Protein AF-A0A317DYP2-F1 (afdb_monomer)

pLDDT: mean 91.7, std 7.9, range [60.84, 98.19]

Nearest PDB structures (foldseek):
  2gcl-assembly2_B  TM=7.358E-01  e=1.798E-03  Saccharomyces cerevisiae
  4khb-assembly1_B  TM=7.094E-01  e=1.861E-02  Thermochaetoides thermophila DSM 1495
  4khb-assembly4_H  TM=6.671E-01  e=1.562E-02  Thermochaetoides thermophila DSM 1495
  4khb-assembly3_F  TM=6.231E-01  e=9.787E-03  Thermochaetoides thermophila DSM 1495
  4khb-assembly2_D  TM=7.092E-01  e=5.327E-02  Thermochaetoides thermophila DSM 1495

Radius of gyration: 12.31 Å; Cα contacts (8 Å, |Δi|>4): 243; chains: 1; bounding box: 27×31×27 Å

Solvent-accessible surface area (backbone atoms only — not comparable to full-atom values): 5869 Å² total; per-residue (Å²): 91,78,52,82,41,59,27,18,29,31,26,44,59,95,46,84,92,46,65,79,44,70,19,63,86,76,42,44,36,35,42,55,92,67,27,39,38,40,22,37,96,55,81,43,78,42,46,39,88,46,38,62,35,31,40,50,48,84,63,100,33,32,33,40,36,46,28,46,59,69,80,61,52,24,38,35,38,33,14,73,48,58,66,60,48,35,53,50,49,53,55,39,49,77,67,67,32,46,62,36,72,56,35,50,30,42,66,71,69,74,102

Organism: NCBI:txid1264899

Secondary structure (DSSP, 8-state):
-EE--SEEEEEETTSTT-EEEEE-SS-EEEEETTEEEEESSSEEEEEGGGEEEEEEEEESEEEEEEEESSSSEEEEEEES-HHHHHHHHHHHHHTT--B-HHHHHHHTT--

Foldseek 3Di:
DWFDFQKKFKAFPPDPPGTPFMDRPDWTWDDDDQWIWTDTPHIDIAGLVQFPEWAWDDDCAIKIKTHGPDDGMIMIGGHNDLVRLLVVLVVSVVSVHHYDPRSVCSVVVND

Mean predicted aligned error: 3.95 Å

Sequence (111 aa):
MSFHPLATFSGIKGVPLLALTRNSLNPLLSVEGDQVEIRVFRRLRLGIADLARVTTSRAIGQLVTLVPKAGFRSFSANFADRGEAVRLLCTLDGLGAPLDDKARRLIAGQA

Structure (mmCIF, N/CA/C/O backbone):
data_AF-A0A317DYP2-F1
#
_entry.id   AF-A0A317DYP2-F1
#
loop_
_atom_site.group_PDB
_atom_site.id
_atom_site.type_symbol
_atom_site.label_atom_id
_atom_site.label_alt_id
_atom_site.label_comp_id
_atom_site.label_asym_id
_atom_site.label_entity_id
_atom_site.label_seq_id
_atom_site.pdbx_PDB_ins_code
_atom_site.Cartn_x
_atom_site.Cartn_y
_atom_site.Cartn_z
_atom_site.occupancy
_atom_site.B_iso_or_equiv
_atom_site.auth_seq_id
_atom_site.auth_comp_id
_atom_site.auth_asym_id
_atom_site.auth_atom_id
_atom_site.pdbx_PDB_model_num
ATOM 1 N N . MET A 1 1 ? -12.250 4.998 -4.326 1.00 92.75 1 MET A N 1
ATOM 2 C CA . MET A 1 1 ? -12.298 5.289 -2.877 1.00 92.75 1 MET A CA 1
ATOM 3 C C . MET A 1 1 ? -11.012 5.984 -2.464 1.00 92.75 1 MET A C 1
ATOM 5 O O . MET A 1 1 ? -9.949 5.521 -2.854 1.00 92.75 1 MET A O 1
ATOM 9 N N . SER A 1 2 ? -11.094 7.079 -1.709 1.00 94.44 2 SER A N 1
ATOM 10 C CA . SER A 1 2 ? -9.924 7.857 -1.270 1.00 94.44 2 SER A CA 1
ATOM 11 C C . SER A 1 2 ? -9.628 7.638 0.213 1.00 94.44 2 SER A C 1
ATOM 13 O O . SER A 1 2 ? -10.543 7.379 0.994 1.00 94.44 2 SER A O 1
ATOM 15 N N . PHE A 1 3 ? -8.355 7.759 0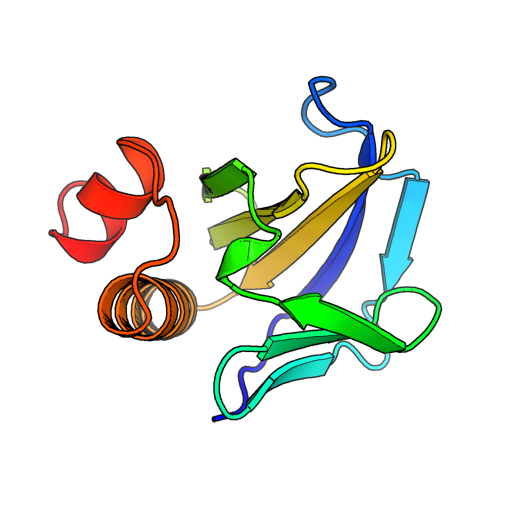.584 1.00 95.44 3 PHE A N 1
ATOM 16 C CA . PHE A 1 3 ? -7.834 7.557 1.934 1.00 95.44 3 PHE A CA 1
ATOM 17 C C . PHE A 1 3 ? -6.884 8.702 2.312 1.00 95.44 3 PHE A C 1
ATOM 19 O O . PHE A 1 3 ? -6.231 9.283 1.441 1.00 95.44 3 PHE A O 1
ATOM 26 N N . HIS A 1 4 ? -6.770 8.994 3.607 1.00 94.06 4 HIS A N 1
ATOM 27 C CA . HIS A 1 4 ? -6.064 10.164 4.136 1.00 94.06 4 HIS A CA 1
ATOM 28 C C . HIS A 1 4 ? -4.881 9.765 5.032 1.00 94.06 4 HIS A C 1
ATOM 30 O O . HIS A 1 4 ? -4.910 9.945 6.250 1.00 94.06 4 HIS A O 1
ATOM 36 N N . PRO A 1 5 ? -3.796 9.217 4.459 1.00 93.19 5 PRO A N 1
ATOM 37 C CA . PRO A 1 5 ? -2.592 8.977 5.238 1.00 93.19 5 PRO A CA 1
ATOM 38 C C . PRO A 1 5 ? -1.953 10.305 5.667 1.00 93.19 5 PRO A C 1
ATOM 40 O O . PRO A 1 5 ? -1.969 11.285 4.927 1.00 93.19 5 PRO A O 1
ATOM 43 N N . LEU A 1 6 ? -1.302 10.312 6.831 1.00 93.00 6 LEU A N 1
ATOM 44 C CA . LEU A 1 6 ? -0.475 11.429 7.302 1.00 93.00 6 LEU A CA 1
ATOM 45 C C . LEU A 1 6 ? 0.719 11.687 6.381 1.00 93.00 6 LEU A C 1
ATOM 47 O O . LEU A 1 6 ? 1.179 12.815 6.223 1.00 93.00 6 LEU A O 1
ATOM 51 N N . ALA A 1 7 ? 1.273 10.612 5.827 1.00 92.62 7 ALA A N 1
ATOM 52 C CA . ALA A 1 7 ? 2.418 10.679 4.944 1.00 92.62 7 ALA A CA 1
ATOM 53 C C . ALA A 1 7 ? 2.480 9.455 4.037 1.00 92.62 7 ALA A C 1
ATOM 55 O O . ALA A 1 7 ? 2.066 8.354 4.408 1.00 92.62 7 ALA A O 1
ATOM 56 N N . THR A 1 8 ? 3.068 9.644 2.867 1.00 93.69 8 THR A N 1
ATOM 57 C CA . THR A 1 8 ? 3.417 8.571 1.941 1.00 93.69 8 THR A CA 1
ATOM 58 C C . THR A 1 8 ? 4.926 8.514 1.748 1.00 93.69 8 THR A C 1
ATOM 60 O O . THR A 1 8 ? 5.635 9.513 1.885 1.00 93.69 8 THR A O 1
ATOM 63 N N . PHE A 1 9 ? 5.433 7.332 1.421 1.00 92.88 9 PHE A N 1
ATOM 64 C CA . PHE A 1 9 ? 6.858 7.051 1.325 1.00 92.88 9 PHE A CA 1
ATOM 65 C C . PHE A 1 9 ? 7.141 6.202 0.094 1.00 92.88 9 PHE A C 1
ATOM 67 O O . PHE A 1 9 ? 6.307 5.396 -0.317 1.00 92.88 9 PHE A O 1
ATOM 74 N N . SER A 1 10 ? 8.340 6.341 -0.461 1.00 92.81 10 SER A N 1
ATOM 75 C CA . SER A 1 10 ? 8.936 5.298 -1.291 1.00 92.81 10 SER A CA 1
ATOM 76 C C . SER A 1 10 ? 10.183 4.772 -0.601 1.00 92.81 10 SER A C 1
ATOM 78 O O . SER A 1 10 ? 10.921 5.549 0.001 1.00 92.81 10 SER A O 1
ATOM 80 N N . GLY A 1 11 ? 10.410 3.468 -0.668 1.00 89.81 11 GLY A N 1
ATOM 81 C CA . GLY A 1 11 ? 11.560 2.802 -0.066 1.00 89.81 11 GLY A CA 1
ATOM 82 C C . GLY A 1 11 ? 12.159 1.759 -0.996 1.00 89.81 11 GLY A C 1
ATOM 83 O O . GLY A 1 11 ? 11.773 1.658 -2.164 1.00 89.81 11 GLY A O 1
ATOM 84 N N . ILE A 1 12 ? 13.105 0.981 -0.478 1.00 88.50 12 ILE A N 1
ATOM 85 C CA . ILE A 1 12 ? 13.706 -0.151 -1.193 1.00 88.50 12 ILE A CA 1
ATOM 86 C C . ILE A 1 12 ? 13.007 -1.447 -0.763 1.00 88.50 12 ILE A C 1
ATOM 88 O O . ILE A 1 12 ? 12.807 -1.708 0.424 1.00 88.50 12 ILE A O 1
ATOM 92 N N . LYS A 1 13 ? 12.631 -2.287 -1.732 1.00 87.06 13 LYS A N 1
ATOM 93 C CA . LYS A 1 13 ? 12.069 -3.617 -1.470 1.00 87.06 13 LYS A CA 1
ATOM 94 C C . LYS A 1 13 ? 13.060 -4.456 -0.667 1.00 87.06 13 LYS A C 1
ATOM 96 O O . LYS A 1 13 ? 14.234 -4.526 -1.004 1.00 87.06 13 LYS A O 1
ATOM 101 N N . GLY A 1 14 ? 12.567 -5.122 0.373 1.00 79.44 14 GLY A N 1
ATOM 102 C CA . GLY A 1 14 ? 13.383 -6.009 1.207 1.00 79.44 14 GLY A CA 1
ATOM 103 C C . GLY A 1 14 ? 14.269 -5.297 2.232 1.00 79.44 14 GLY A C 1
ATOM 104 O O . GLY A 1 14 ? 14.815 -5.973 3.094 1.00 79.44 14 GLY A O 1
ATOM 105 N N . VAL A 1 15 ? 14.356 -3.961 2.206 1.00 80.00 15 VAL A N 1
ATOM 106 C CA . VAL A 1 15 ? 15.110 -3.181 3.196 1.00 80.00 15 VAL A CA 1
ATOM 107 C C . VAL A 1 15 ? 14.119 -2.435 4.097 1.00 80.00 15 VAL A C 1
ATOM 109 O O . VAL A 1 15 ? 13.564 -1.412 3.687 1.00 80.00 15 VAL A O 1
ATOM 112 N N . PRO A 1 16 ? 13.817 -2.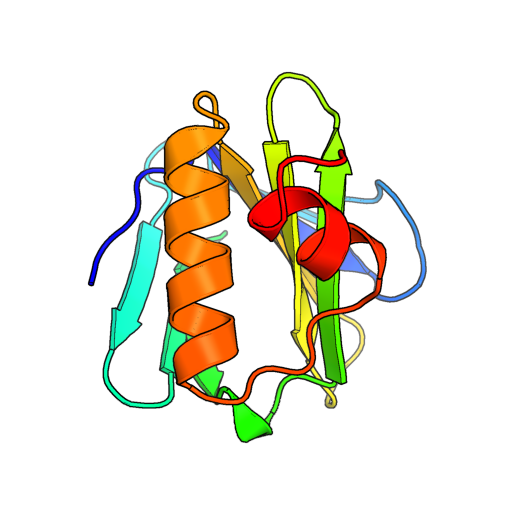953 5.301 1.00 67.31 16 PRO A N 1
ATOM 113 C CA . PRO A 1 16 ? 12.842 -2.328 6.185 1.00 67.31 16 PRO A CA 1
ATOM 114 C C . PRO A 1 16 ? 13.274 -0.914 6.596 1.00 67.31 16 PRO A C 1
ATOM 116 O O . PRO A 1 16 ? 14.451 -0.655 6.827 1.00 67.31 16 PRO A O 1
ATOM 119 N N . LEU A 1 17 ? 12.292 -0.011 6.708 1.00 66.88 17 LEU A N 1
ATOM 120 C CA . LEU A 1 17 ? 12.426 1.357 7.237 1.00 66.88 17 LEU A CA 1
ATOM 121 C C . LEU A 1 17 ? 13.361 2.307 6.467 1.00 66.88 17 LEU A C 1
ATOM 123 O O . LEU A 1 17 ? 13.559 3.441 6.900 1.00 66.88 17 LEU A O 1
ATOM 127 N N . LEU A 1 18 ? 13.878 1.909 5.302 1.00 67.62 18 LEU A N 1
ATOM 128 C CA . LEU A 1 18 ? 14.697 2.787 4.472 1.00 67.62 18 LEU A CA 1
ATOM 129 C C . LEU A 1 18 ? 13.819 3.527 3.456 1.00 67.62 18 LEU A C 1
ATOM 131 O O . LEU A 1 18 ? 13.507 3.018 2.377 1.00 67.62 18 LEU A O 1
ATOM 135 N N . ALA A 1 19 ? 13.383 4.730 3.833 1.00 69.06 19 ALA A N 1
ATOM 136 C CA . ALA A 1 19 ? 12.632 5.617 2.953 1.00 69.06 19 ALA A CA 1
ATOM 137 C C . ALA A 1 19 ? 13.595 6.409 2.055 1.00 69.06 19 ALA A C 1
ATOM 139 O O . ALA A 1 19 ? 14.425 7.173 2.539 1.00 69.06 19 ALA A O 1
ATOM 140 N N . LEU A 1 20 ? 13.454 6.254 0.740 1.00 73.38 20 LEU A N 1
ATOM 141 C CA . LEU A 1 20 ? 14.160 7.046 -0.268 1.00 73.38 20 LEU A CA 1
ATOM 142 C C . LEU A 1 20 ? 13.543 8.437 -0.418 1.00 73.38 20 LEU A C 1
ATOM 144 O O . LEU A 1 20 ? 14.249 9.418 -0.621 1.00 73.38 20 LEU A O 1
ATOM 148 N N . THR A 1 21 ? 12.214 8.524 -0.342 1.00 74.69 21 THR A N 1
ATOM 149 C CA . THR A 1 21 ? 11.476 9.791 -0.399 1.00 74.69 21 THR A CA 1
ATOM 150 C C . THR A 1 21 ? 10.228 9.723 0.473 1.00 74.69 21 THR A C 1
ATOM 152 O O . THR A 1 21 ? 9.682 8.641 0.700 1.00 74.69 21 THR A O 1
ATOM 155 N N . ARG A 1 22 ? 9.761 10.884 0.947 1.00 83.94 22 ARG A N 1
ATOM 156 C CA . ARG A 1 22 ? 8.514 11.034 1.709 1.00 83.94 22 ARG A CA 1
ATOM 157 C C . ARG A 1 22 ? 7.711 12.236 1.222 1.00 83.94 22 ARG A C 1
ATOM 159 O O . ARG A 1 22 ? 8.300 13.206 0.752 1.00 83.94 22 ARG A O 1
ATOM 166 N N . ASN A 1 23 ? 6.396 12.200 1.392 1.00 80.56 23 ASN A N 1
ATOM 167 C CA . ASN A 1 23 ? 5.513 13.349 1.221 1.00 80.56 23 ASN A CA 1
ATOM 168 C C . ASN A 1 23 ? 4.495 13.391 2.362 1.00 80.56 23 ASN A C 1
ATOM 170 O O . ASN A 1 23 ? 3.676 12.489 2.508 1.00 80.56 23 ASN A O 1
ATOM 174 N N . SER A 1 24 ? 4.575 14.453 3.156 1.00 80.12 24 SER A N 1
ATOM 175 C CA . SER A 1 24 ? 3.664 14.756 4.263 1.00 80.12 24 SER A CA 1
ATOM 176 C C . SER A 1 24 ? 2.935 16.091 4.076 1.00 80.12 24 SER A C 1
ATOM 178 O O . SER A 1 24 ? 2.213 16.515 4.967 1.00 80.12 24 SER A O 1
ATOM 180 N N . LEU A 1 25 ? 3.153 16.782 2.950 1.00 80.38 25 LEU A N 1
ATOM 181 C CA . LEU A 1 25 ? 2.535 18.081 2.657 1.00 80.38 25 LEU A CA 1
ATOM 182 C C . LEU A 1 25 ? 1.210 17.917 1.914 1.00 80.38 25 LEU A C 1
ATOM 184 O O . LEU A 1 25 ? 0.249 18.628 2.177 1.00 80.38 25 LEU A O 1
ATOM 188 N N . ASN A 1 26 ? 1.174 16.991 0.957 1.00 85.56 26 ASN A N 1
ATOM 189 C CA . ASN A 1 26 ? -0.026 16.672 0.194 1.00 85.56 26 ASN A CA 1
ATOM 190 C C . ASN A 1 26 ? 0.007 15.192 -0.217 1.00 85.56 26 ASN A C 1
ATOM 192 O O . ASN A 1 26 ? 0.209 14.888 -1.406 1.00 85.56 26 ASN A O 1
ATOM 196 N N . PRO A 1 27 ? -0.063 14.269 0.762 1.00 88.56 27 PRO A N 1
ATOM 197 C CA . PRO A 1 27 ? -0.154 12.850 0.478 1.00 88.56 27 PRO A CA 1
ATOM 198 C C . PRO A 1 27 ? -1.484 12.552 -0.221 1.00 88.56 27 PRO A C 1
ATOM 200 O O . PRO A 1 27 ? -2.518 13.133 0.090 1.00 88.56 27 PRO A O 1
ATOM 203 N N . LEU A 1 28 ? -1.452 11.633 -1.181 1.00 92.12 28 LEU A N 1
ATOM 204 C CA . LEU A 1 28 ? -2.655 11.122 -1.828 1.00 92.12 28 LEU A CA 1
ATOM 205 C C . LEU A 1 28 ? -2.571 9.610 -1.839 1.00 92.12 28 LEU A C 1
ATOM 207 O O . LEU A 1 28 ? -1.530 9.052 -2.204 1.00 92.12 28 LEU A O 1
ATOM 211 N N . LEU A 1 29 ? -3.677 8.982 -1.466 1.00 96.00 29 LEU A N 1
ATOM 212 C CA . LEU A 1 29 ? -3.898 7.567 -1.657 1.00 96.00 29 LEU A CA 1
ATOM 213 C C . LEU A 1 29 ? -5.353 7.341 -2.063 1.00 96.00 29 LEU A C 1
ATOM 215 O O . LEU A 1 29 ? -6.272 7.738 -1.348 1.00 96.00 29 LEU A O 1
ATOM 219 N N . SER A 1 30 ? -5.564 6.687 -3.192 1.00 96.81 30 SER A N 1
ATOM 220 C CA . SER A 1 30 ? -6.888 6.262 -3.630 1.00 96.81 30 SER A CA 1
ATOM 221 C C . SER A 1 30 ? -6.817 4.887 -4.276 1.00 96.81 30 SER A C 1
ATOM 223 O O . SER A 1 30 ? -5.765 4.423 -4.709 1.00 96.81 30 SER A O 1
ATOM 225 N N . VAL A 1 31 ? -7.956 4.212 -4.294 1.00 96.94 31 VAL A N 1
ATOM 226 C CA . VAL A 1 31 ? -8.178 2.963 -5.013 1.00 96.94 31 VAL A CA 1
ATOM 227 C C . VAL A 1 31 ? -9.278 3.225 -6.030 1.00 96.94 31 VAL A C 1
ATOM 229 O O . VAL A 1 31 ? -10.395 3.584 -5.650 1.00 96.94 31 VAL A O 1
ATOM 232 N N . GLU A 1 32 ? -8.965 3.098 -7.311 1.00 94.38 32 GLU A N 1
ATOM 233 C CA . GLU A 1 32 ? -9.876 3.349 -8.428 1.00 94.38 32 GLU A CA 1
ATOM 234 C C . GLU A 1 32 ? -9.849 2.143 -9.365 1.00 94.38 32 GLU A C 1
ATOM 236 O O . GLU A 1 32 ? -8.802 1.802 -9.912 1.00 94.38 32 GLU A O 1
ATOM 241 N N . GLY A 1 33 ? -10.996 1.476 -9.523 1.00 93.50 33 GLY A N 1
ATOM 242 C CA . GLY A 1 33 ? -11.072 0.222 -10.273 1.00 93.50 33 GLY A CA 1
ATOM 243 C C . GLY A 1 33 ? -10.140 -0.841 -9.688 1.00 93.50 33 GLY A C 1
ATOM 244 O O . GLY A 1 33 ? -10.211 -1.152 -8.500 1.00 93.50 33 GLY A O 1
ATOM 245 N N . ASP A 1 34 ? -9.252 -1.367 -10.526 1.00 95.25 34 ASP A N 1
ATOM 246 C CA . ASP A 1 34 ? -8.230 -2.358 -10.191 1.00 95.25 34 ASP A CA 1
ATOM 247 C C . ASP A 1 34 ? -6.854 -1.728 -9.907 1.00 95.25 34 ASP A C 1
ATOM 249 O O . ASP A 1 34 ? -5.825 -2.401 -10.009 1.00 95.25 34 ASP A O 1
ATOM 253 N N . GLN A 1 35 ? -6.810 -0.436 -9.560 1.00 96.31 35 GLN A N 1
ATOM 254 C CA . GLN A 1 35 ? -5.565 0.297 -9.341 1.00 96.31 35 GLN A CA 1
ATOM 255 C C . GLN A 1 35 ? -5.536 1.017 -7.997 1.00 96.31 35 GLN A C 1
ATOM 257 O O . GLN A 1 35 ? -6.526 1.576 -7.530 1.00 96.31 35 GLN A O 1
ATOM 262 N N . VAL A 1 36 ? -4.345 1.068 -7.406 1.00 96.88 36 VAL A N 1
ATOM 263 C CA . VAL A 1 36 ? -4.011 1.947 -6.287 1.00 96.88 36 VAL A CA 1
ATOM 264 C C . VAL A 1 36 ? -3.219 3.128 -6.824 1.00 96.88 36 VAL A C 1
ATOM 266 O O . VAL A 1 36 ? -2.137 2.952 -7.388 1.00 96.88 36 VAL A O 1
ATOM 269 N N . GLU A 1 37 ? -3.723 4.340 -6.625 1.00 97.00 37 GLU A N 1
ATOM 270 C CA . GLU A 1 37 ? -2.969 5.562 -6.866 1.00 97.00 37 GLU A CA 1
ATOM 271 C C . GLU A 1 37 ? -2.332 6.040 -5.561 1.00 97.00 37 GLU A C 1
ATOM 273 O O . GLU A 1 37 ? -3.009 6.237 -4.556 1.00 97.00 37 GLU A O 1
ATOM 278 N N . ILE A 1 38 ? -1.019 6.262 -5.578 1.00 95.50 38 ILE A N 1
ATOM 279 C CA . ILE A 1 38 ? -0.279 6.844 -4.461 1.00 95.50 38 ILE A CA 1
ATOM 280 C C . ILE A 1 38 ? 0.579 8.010 -4.942 1.00 95.50 38 ILE A C 1
ATOM 282 O O . ILE A 1 38 ? 1.306 7.913 -5.933 1.00 95.50 38 ILE A O 1
ATOM 286 N N . ARG A 1 39 ? 0.535 9.135 -4.225 1.00 93.44 39 ARG A N 1
ATOM 287 C CA . ARG A 1 39 ? 1.457 10.251 -4.451 1.00 93.44 39 ARG A CA 1
ATOM 288 C C . ARG A 1 39 ? 2.529 10.255 -3.386 1.00 93.44 39 ARG A C 1
ATOM 290 O O . ARG A 1 39 ? 2.229 10.557 -2.238 1.00 93.44 39 ARG A O 1
ATOM 297 N N . VAL A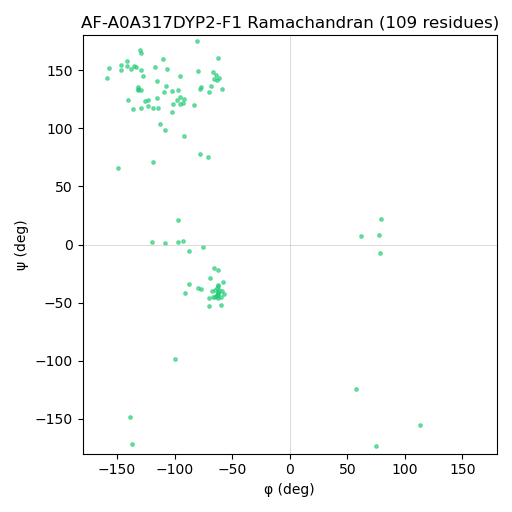 1 40 ? 3.772 10.007 -3.792 1.00 88.56 40 VAL A N 1
ATOM 298 C CA . VAL A 1 40 ? 4.962 10.283 -2.972 1.00 88.56 40 VAL A CA 1
ATOM 299 C C . VAL A 1 40 ? 5.566 11.602 -3.458 1.00 88.56 40 VAL A C 1
ATOM 301 O O . VAL A 1 40 ? 5.015 12.651 -3.152 1.00 88.56 40 VAL A O 1
ATOM 304 N N . PHE A 1 41 ? 6.599 11.582 -4.305 1.00 86.69 41 PHE A N 1
ATOM 305 C CA . PHE A 1 41 ? 7.070 12.778 -5.023 1.00 86.69 41 PHE A CA 1
ATOM 306 C C . PHE A 1 41 ? 6.204 13.105 -6.253 1.00 86.69 41 PHE A C 1
ATOM 308 O O . PHE A 1 41 ? 5.912 14.259 -6.543 1.00 86.69 41 PHE A O 1
ATOM 315 N N . ARG A 1 42 ? 5.750 12.065 -6.961 1.00 88.25 42 ARG A N 1
ATOM 316 C CA . ARG A 1 42 ? 4.800 12.140 -8.079 1.00 88.25 42 ARG A CA 1
ATOM 317 C C . ARG A 1 42 ? 3.664 11.151 -7.850 1.00 88.25 42 ARG A C 1
ATOM 319 O O . ARG A 1 42 ? 3.794 10.262 -7.005 1.00 88.25 42 ARG A O 1
ATOM 326 N N . ARG A 1 43 ? 2.571 11.302 -8.598 1.00 93.19 43 ARG A N 1
ATOM 327 C CA . ARG A 1 43 ? 1.497 10.302 -8.632 1.00 93.19 43 ARG A CA 1
ATOM 328 C C . ARG A 1 43 ? 2.002 9.037 -9.320 1.00 93.19 43 ARG A C 1
ATOM 330 O O . ARG A 1 43 ? 2.704 9.110 -10.329 1.00 93.19 43 ARG A O 1
ATOM 337 N N . LEU A 1 44 ? 1.674 7.895 -8.742 1.00 93.38 44 LEU A N 1
ATOM 338 C CA . LEU A 1 44 ? 1.993 6.570 -9.243 1.00 93.38 44 LEU A CA 1
ATOM 339 C C . LEU A 1 44 ? 0.719 5.748 -9.188 1.00 93.38 44 LEU A C 1
ATOM 341 O O . LEU A 1 44 ? 0.026 5.781 -8.176 1.00 93.38 44 LEU A O 1
ATOM 345 N N . ARG A 1 45 ? 0.443 5.006 -10.254 1.00 95.69 45 ARG A N 1
ATOM 346 C CA . ARG A 1 45 ? -0.651 4.039 -10.305 1.00 95.69 45 ARG A CA 1
ATOM 347 C C . ARG A 1 45 ? -0.052 2.643 -10.306 1.00 95.69 45 ARG A C 1
ATOM 349 O O . ARG A 1 45 ? 0.904 2.391 -11.036 1.00 95.69 45 ARG A O 1
ATOM 356 N N . LEU A 1 46 ? -0.573 1.783 -9.445 1.00 96.25 46 LEU A N 1
ATOM 357 C CA . LEU A 1 46 ? -0.157 0.396 -9.293 1.00 96.25 46 LEU A CA 1
ATOM 358 C C . LEU A 1 46 ? -1.384 -0.480 -9.512 1.00 96.25 46 LEU A C 1
ATOM 360 O O . LEU A 1 46 ? -2.344 -0.357 -8.754 1.00 96.25 46 LEU A O 1
ATOM 364 N N . GLY A 1 47 ? -1.356 -1.356 -10.515 1.00 97.44 47 GLY A N 1
ATOM 365 C CA . GLY A 1 47 ? -2.396 -2.366 -10.666 1.00 97.44 47 GLY A CA 1
ATOM 366 C C . GLY A 1 47 ? -2.381 -3.316 -9.471 1.00 97.44 47 GLY A C 1
ATOM 367 O O . GLY A 1 47 ? -1.313 -3.682 -8.973 1.00 97.44 47 GLY A O 1
ATOM 368 N N . ILE A 1 48 ? -3.553 -3.743 -9.008 1.00 97.62 48 ILE A N 1
ATOM 369 C CA . ILE A 1 48 ? -3.660 -4.729 -7.926 1.00 97.62 48 ILE A CA 1
ATOM 370 C C . ILE A 1 48 ? -2.942 -6.027 -8.323 1.00 97.62 48 ILE A C 1
ATOM 372 O O . ILE A 1 48 ? -2.184 -6.585 -7.528 1.00 97.62 48 ILE A O 1
ATOM 376 N N . ALA A 1 49 ? -3.076 -6.442 -9.587 1.00 97.06 49 ALA A N 1
ATOM 377 C CA . ALA A 1 49 ? -2.376 -7.595 -10.151 1.00 97.06 49 ALA A CA 1
ATOM 378 C C . ALA A 1 49 ? -0.846 -7.418 -10.228 1.00 97.06 49 ALA A C 1
ATOM 380 O O . ALA A 1 49 ? -0.117 -8.412 -10.284 1.00 97.06 49 ALA A O 1
ATOM 381 N N . ASP A 1 50 ? -0.340 -6.183 -10.191 1.00 97.12 50 ASP A N 1
ATOM 382 C CA . ASP A 1 50 ? 1.093 -5.878 -10.216 1.00 97.12 50 ASP A CA 1
ATOM 383 C C . ASP A 1 50 ? 1.720 -5.873 -8.823 1.00 97.12 50 ASP A C 1
ATOM 385 O O . ASP A 1 50 ? 2.940 -5.742 -8.693 1.00 97.12 50 ASP A O 1
ATOM 389 N N . LEU A 1 51 ? 0.924 -6.015 -7.764 1.00 97.50 51 LEU A N 1
ATOM 390 C CA . LEU A 1 51 ? 1.432 -6.146 -6.408 1.00 97.50 51 LEU A CA 1
ATOM 391 C C . LEU A 1 51 ? 1.937 -7.574 -6.186 1.00 97.50 51 LEU A C 1
ATOM 393 O O . LEU A 1 51 ? 1.296 -8.555 -6.545 1.00 97.50 51 LEU A O 1
ATOM 397 N N . ALA A 1 52 ? 3.124 -7.693 -5.601 1.00 97.06 52 ALA A N 1
ATOM 398 C CA . ALA A 1 52 ? 3.673 -8.952 -5.109 1.00 97.06 52 ALA A CA 1
ATOM 399 C C . ALA A 1 52 ? 3.233 -9.217 -3.667 1.00 97.06 52 ALA A C 1
ATOM 401 O O . ALA A 1 52 ? 3.055 -10.365 -3.274 1.00 97.06 52 ALA A O 1
ATOM 402 N N . ARG A 1 53 ? 3.095 -8.151 -2.868 1.00 96.69 53 ARG A N 1
ATOM 403 C CA . ARG A 1 53 ? 2.689 -8.228 -1.464 1.00 96.69 53 ARG A CA 1
ATOM 404 C C . ARG A 1 53 ? 2.123 -6.895 -0.982 1.00 96.69 53 ARG A C 1
ATOM 406 O O . ARG A 1 53 ? 2.664 -5.838 -1.308 1.00 96.69 53 ARG A O 1
ATOM 413 N N . VAL A 1 54 ? 1.113 -6.956 -0.126 1.00 97.69 54 VAL A N 1
ATOM 414 C CA . VAL A 1 54 ? 0.673 -5.852 0.731 1.00 97.69 54 VAL A CA 1
ATOM 415 C C . VAL A 1 54 ? 0.915 -6.263 2.177 1.00 97.69 54 VAL A C 1
ATOM 417 O O . VAL A 1 54 ? 0.491 -7.334 2.599 1.00 97.69 54 VAL A O 1
ATOM 420 N N . THR A 1 55 ? 1.638 -5.436 2.926 1.00 96.31 55 THR A N 1
ATOM 421 C CA . THR A 1 55 ? 1.987 -5.707 4.328 1.00 96.31 55 THR A CA 1
ATOM 422 C C . THR A 1 55 ? 1.667 -4.511 5.205 1.00 96.31 55 THR A C 1
ATOM 424 O O . THR A 1 55 ? 1.426 -3.404 4.715 1.00 96.31 55 THR A O 1
ATOM 427 N N . THR A 1 56 ? 1.691 -4.716 6.516 1.00 95.69 56 THR A N 1
ATOM 428 C CA . THR A 1 56 ? 1.509 -3.641 7.481 1.00 95.69 56 THR A CA 1
ATOM 429 C C . THR A 1 56 ? 2.421 -3.785 8.694 1.00 95.69 56 THR A C 1
ATOM 431 O O . THR A 1 56 ? 2.850 -4.883 9.057 1.00 95.69 56 THR A O 1
ATOM 434 N N . SER A 1 57 ? 2.735 -2.654 9.320 1.00 93.25 57 SER A N 1
ATOM 435 C CA . SER A 1 57 ? 3.519 -2.576 10.549 1.00 93.25 57 SER A CA 1
ATOM 436 C C . SER A 1 57 ? 3.051 -1.415 11.417 1.00 93.25 57 SER A C 1
ATOM 438 O O . SER A 1 57 ? 2.625 -0.379 10.903 1.00 93.25 57 SER A O 1
ATOM 440 N N . ARG A 1 58 ? 3.200 -1.561 12.733 1.00 89.62 58 ARG A N 1
ATOM 441 C CA . ARG A 1 58 ? 2.956 -0.478 13.686 1.00 89.62 58 ARG A CA 1
ATOM 442 C C . ARG A 1 58 ? 4.131 0.506 13.682 1.00 89.62 58 ARG A C 1
ATOM 444 O O . ARG A 1 58 ? 5.285 0.083 13.685 1.00 89.62 58 ARG A O 1
ATOM 451 N N . ALA A 1 59 ? 3.830 1.798 13.670 1.00 78.25 59 ALA A N 1
ATOM 452 C CA . ALA A 1 59 ? 4.785 2.901 13.780 1.00 78.25 59 ALA A CA 1
ATOM 453 C C . ALA A 1 59 ? 4.180 3.985 14.697 1.00 78.25 59 ALA A C 1
ATOM 455 O O . ALA A 1 59 ? 3.394 3.666 15.592 1.00 78.25 59 ALA A O 1
ATOM 456 N N . ILE A 1 60 ? 4.489 5.268 14.468 1.00 78.62 60 ILE A N 1
ATOM 457 C CA . ILE A 1 60 ? 3.656 6.381 14.958 1.00 78.62 60 ILE A CA 1
ATOM 458 C C . ILE A 1 60 ? 2.364 6.370 14.114 1.00 78.62 60 ILE A C 1
ATOM 460 O O . ILE A 1 60 ? 2.237 7.114 13.141 1.00 78.62 60 ILE A O 1
ATOM 464 N N . GLY A 1 61 ? 1.480 5.412 14.414 1.00 89.12 61 GLY A N 1
ATOM 465 C CA . GLY A 1 61 ? 0.307 5.056 13.613 1.00 89.12 61 GLY A CA 1
ATOM 466 C C . GLY A 1 61 ? 0.394 3.658 12.985 1.00 89.12 61 GLY A C 1
ATOM 467 O O . GLY A 1 61 ? 1.105 2.775 13.478 1.00 89.12 61 GLY A O 1
ATOM 468 N N . GLN A 1 62 ? -0.336 3.461 11.888 1.00 94.19 62 GLN A N 1
ATOM 469 C CA . GLN A 1 62 ? -0.344 2.221 11.118 1.00 94.19 62 GLN A CA 1
ATOM 470 C C . GLN A 1 62 ? 0.247 2.449 9.726 1.00 94.19 62 GLN A C 1
ATOM 472 O O . GLN A 1 62 ? -0.304 3.192 8.916 1.00 94.19 62 GLN A O 1
ATOM 477 N N . LEU A 1 63 ? 1.351 1.771 9.423 1.00 94.88 63 LEU A N 1
ATOM 478 C CA . LEU A 1 63 ? 2.004 1.849 8.123 1.00 94.88 63 LEU A CA 1
ATOM 479 C C . LEU A 1 63 ? 1.521 0.698 7.240 1.00 94.88 63 LEU A C 1
ATOM 481 O O . LEU A 1 63 ? 1.718 -0.470 7.575 1.00 94.88 63 LEU A O 1
ATOM 485 N N . VAL A 1 64 ? 0.923 1.008 6.094 1.00 96.38 64 VAL A N 1
ATOM 486 C CA . VAL A 1 64 ? 0.600 0.030 5.045 1.00 96.38 64 VAL A CA 1
ATOM 487 C C . VAL A 1 64 ? 1.636 0.159 3.939 1.00 96.38 64 VAL A C 1
ATOM 489 O O . VAL A 1 64 ? 1.944 1.267 3.512 1.00 96.38 64 VAL A O 1
ATOM 492 N N . THR A 1 65 ? 2.198 -0.959 3.484 1.00 96.31 65 THR A N 1
ATOM 493 C CA . THR A 1 65 ? 3.237 -0.983 2.448 1.00 96.31 65 THR A CA 1
ATOM 494 C C . THR A 1 65 ? 2.814 -1.852 1.272 1.00 96.31 65 THR A C 1
ATOM 496 O O . THR A 1 65 ? 2.530 -3.039 1.424 1.00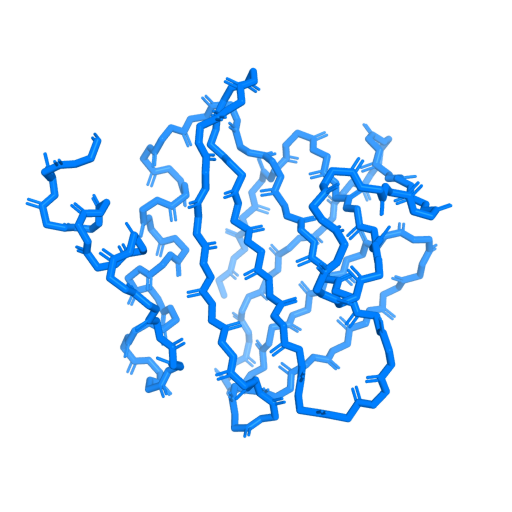 96.31 65 THR A O 1
ATOM 499 N N . LEU A 1 66 ? 2.834 -1.243 0.092 1.00 96.88 66 LEU A N 1
ATOM 500 C CA . LEU A 1 66 ? 2.605 -1.826 -1.218 1.00 96.88 66 LEU A CA 1
ATOM 501 C C . LEU A 1 66 ? 3.956 -2.234 -1.813 1.00 96.88 66 LEU A C 1
ATOM 503 O O . LEU A 1 66 ? 4.861 -1.407 -1.980 1.00 96.88 66 LEU A O 1
ATOM 507 N N . VAL A 1 67 ? 4.101 -3.515 -2.137 1.00 96.50 67 VAL A N 1
ATOM 508 C CA . VAL A 1 67 ? 5.301 -4.070 -2.765 1.00 96.50 67 VAL A CA 1
ATOM 509 C C . VAL A 1 67 ? 4.936 -4.510 -4.180 1.00 96.50 67 VAL A C 1
ATOM 511 O O . VAL A 1 67 ? 4.316 -5.560 -4.334 1.00 96.50 67 VAL A O 1
ATOM 514 N N . PRO A 1 68 ? 5.307 -3.746 -5.221 1.00 96.44 68 PRO A N 1
ATOM 515 C CA . PRO A 1 68 ? 5.124 -4.165 -6.609 1.00 96.44 68 PRO A CA 1
ATOM 516 C C . PRO A 1 68 ? 5.914 -5.441 -6.940 1.00 96.44 68 PRO A C 1
ATOM 518 O O . PRO A 1 68 ? 6.911 -5.745 -6.285 1.00 96.44 68 PRO A O 1
ATOM 521 N N . LYS A 1 69 ? 5.547 -6.142 -8.011 1.00 96.19 69 LYS A N 1
ATOM 522 C CA . LYS A 1 69 ? 6.334 -7.223 -8.623 1.00 96.19 69 LYS A CA 1
ATOM 523 C C . LYS A 1 69 ? 7.577 -6.653 -9.306 1.0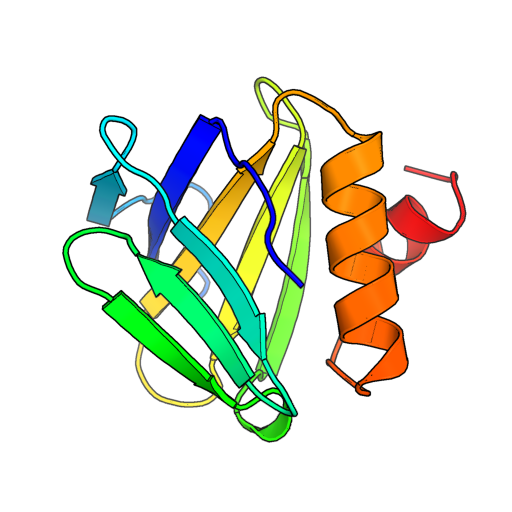0 96.19 69 LYS A C 1
ATOM 525 O O . LYS A 1 69 ? 8.696 -7.013 -8.955 1.00 96.19 69 LYS A O 1
ATOM 530 N N . ALA A 1 70 ? 7.398 -5.663 -10.178 1.00 93.88 70 ALA A N 1
ATOM 531 C CA . ALA A 1 70 ? 8.482 -5.053 -10.950 1.00 93.88 70 ALA A CA 1
ATOM 532 C C . ALA A 1 70 ? 9.304 -4.013 -10.162 1.00 93.88 70 ALA A C 1
ATOM 534 O O . ALA A 1 70 ? 8.790 -3.321 -9.278 1.00 93.88 70 ALA A O 1
ATOM 535 N N . GLY A 1 71 ? 10.591 -3.880 -10.496 1.00 90.75 71 GLY A N 1
ATOM 536 C CA . GLY A 1 71 ? 11.503 -2.871 -9.940 1.00 90.75 71 GLY A CA 1
ATOM 537 C C . GLY A 1 71 ? 11.984 -3.150 -8.511 1.00 90.75 71 GLY A C 1
ATOM 538 O O . GLY A 1 71 ? 11.700 -4.193 -7.930 1.00 90.75 71 GLY A O 1
ATOM 539 N N . PHE A 1 72 ? 12.703 -2.193 -7.921 1.00 90.69 72 PHE A N 1
ATOM 540 C CA . PHE A 1 72 ? 13.309 -2.321 -6.585 1.00 90.69 72 PHE A CA 1
ATOM 541 C C . PHE A 1 72 ? 12.623 -1.470 -5.507 1.00 90.69 72 PHE A C 1
ATOM 543 O O . PHE A 1 72 ? 13.067 -1.468 -4.363 1.00 90.69 72 PHE A O 1
ATOM 550 N N . ARG A 1 73 ? 11.562 -0.725 -5.847 1.00 92.44 73 ARG A N 1
ATOM 551 C CA . ARG A 1 73 ? 10.906 0.217 -4.924 1.00 92.44 73 ARG A CA 1
ATOM 552 C C . ARG A 1 73 ? 9.695 -0.380 -4.216 1.00 92.44 73 ARG A C 1
ATOM 554 O O . ARG A 1 73 ? 8.947 -1.143 -4.820 1.00 92.44 73 ARG A O 1
ATOM 561 N N . SER A 1 74 ? 9.489 0.010 -2.967 1.00 94.06 74 SER A N 1
ATOM 562 C CA . SER A 1 74 ? 8.238 -0.160 -2.221 1.00 94.06 74 SER A CA 1
ATOM 563 C C . SER A 1 74 ? 7.574 1.196 -2.011 1.00 94.06 74 SER A C 1
ATOM 565 O O . SER A 1 74 ? 8.233 2.235 -2.100 1.00 94.06 74 SER A O 1
ATOM 567 N N . PHE A 1 75 ? 6.274 1.190 -1.735 1.00 95.12 75 PHE A N 1
ATOM 568 C CA . PHE A 1 75 ? 5.516 2.406 -1.464 1.00 95.12 75 PHE A CA 1
ATOM 569 C C . PHE A 1 75 ? 4.684 2.224 -0.211 1.00 95.12 75 PHE A C 1
ATOM 571 O O . PHE A 1 75 ? 4.013 1.208 -0.073 1.00 95.12 75 PHE A O 1
ATOM 578 N N . SER A 1 76 ? 4.714 3.192 0.694 1.00 95.12 76 SER A N 1
ATOM 579 C CA . SER A 1 76 ? 4.022 3.071 1.974 1.00 95.12 76 SER A CA 1
ATOM 580 C C . SER A 1 76 ? 3.147 4.277 2.251 1.00 95.12 76 SER A C 1
ATOM 582 O O . SER A 1 76 ? 3.466 5.388 1.835 1.00 95.12 76 SER A O 1
ATOM 584 N N . ALA A 1 77 ? 2.067 4.057 2.986 1.00 95.38 77 ALA A N 1
ATOM 585 C CA . ALA A 1 77 ? 1.164 5.075 3.490 1.00 95.38 77 ALA A CA 1
ATOM 586 C C . ALA A 1 77 ? 1.051 4.905 5.010 1.00 95.38 77 ALA A C 1
ATOM 588 O O . ALA A 1 77 ? 0.742 3.812 5.486 1.00 95.38 77 ALA A O 1
ATOM 589 N N . ASN A 1 78 ? 1.362 5.958 5.766 1.00 94.88 78 ASN A N 1
ATOM 590 C CA . ASN A 1 78 ? 1.250 5.966 7.223 1.00 94.88 78 ASN A CA 1
ATOM 591 C C . ASN A 1 78 ? -0.056 6.634 7.639 1.00 94.88 78 ASN A C 1
ATOM 593 O O . ASN A 1 78 ? -0.292 7.786 7.282 1.00 94.88 78 ASN A O 1
ATOM 597 N N . PHE A 1 79 ? -0.869 5.936 8.419 1.00 94.69 79 PHE A N 1
ATOM 598 C CA . PHE A 1 79 ? -2.159 6.408 8.905 1.00 94.69 79 PHE A CA 1
ATOM 599 C C . PHE A 1 79 ? -2.085 6.730 10.391 1.00 94.69 79 PHE A C 1
ATOM 601 O O . PHE A 1 79 ? -1.533 5.948 11.162 1.00 94.69 79 PHE A O 1
ATOM 608 N N . ALA A 1 80 ? -2.672 7.858 10.798 1.00 91.75 80 ALA A N 1
ATOM 609 C CA . ALA A 1 80 ? -2.886 8.152 12.216 1.00 91.75 80 ALA A CA 1
ATOM 610 C C . ALA A 1 80 ? -3.904 7.174 12.818 1.00 91.75 80 ALA A C 1
ATOM 612 O O . ALA A 1 80 ? -3.692 6.624 13.896 1.00 91.75 80 ALA A O 1
ATOM 613 N N . ASP A 1 81 ? -4.997 6.960 12.082 1.00 89.06 81 ASP A N 1
ATOM 614 C CA . ASP A 1 81 ? -6.100 6.097 12.468 1.00 89.06 81 ASP A CA 1
ATOM 615 C C . ASP A 1 81 ? -5.900 4.671 11.941 1.00 89.06 81 ASP A C 1
ATOM 617 O O . ASP A 1 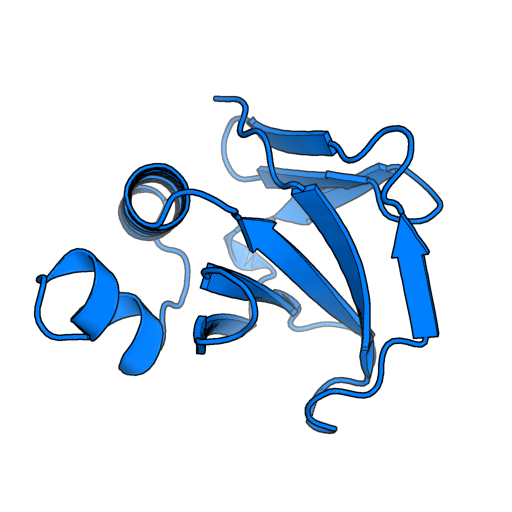81 ? -5.756 4.430 10.738 1.00 89.06 81 ASP A O 1
ATOM 621 N N . ARG A 1 82 ? -5.945 3.701 12.857 1.00 92.75 82 ARG A N 1
ATOM 622 C CA . ARG A 1 82 ? -5.928 2.276 12.514 1.00 92.75 82 ARG A CA 1
ATOM 623 C C . ARG A 1 82 ? -7.157 1.893 11.685 1.00 92.75 82 ARG A C 1
ATOM 625 O O . ARG A 1 82 ? -7.035 1.042 10.806 1.00 92.75 82 ARG A O 1
ATOM 632 N N . GLY A 1 83 ? -8.313 2.509 11.941 1.00 94.44 83 GLY A N 1
ATOM 633 C CA . GLY A 1 83 ? -9.555 2.230 11.221 1.00 94.44 83 GLY A CA 1
ATOM 634 C C . GLY A 1 83 ? -9.428 2.503 9.724 1.00 94.44 83 GLY A C 1
ATOM 635 O O . GLY A 1 83 ? -9.803 1.666 8.906 1.00 94.44 83 GLY A O 1
ATOM 636 N N . GLU A 1 84 ? -8.829 3.628 9.341 1.00 94.88 84 GLU A N 1
ATOM 637 C CA . GLU A 1 84 ? -8.593 3.963 7.937 1.00 94.88 84 GLU A CA 1
ATOM 638 C C . GLU A 1 84 ? -7.614 3.008 7.240 1.00 94.88 84 GLU A C 1
ATOM 640 O O . GLU A 1 84 ? -7.869 2.595 6.105 1.00 94.88 84 GLU A O 1
ATOM 645 N N . ALA A 1 85 ? -6.552 2.580 7.929 1.00 96.06 85 ALA A N 1
ATOM 646 C CA . ALA A 1 85 ? -5.645 1.556 7.412 1.00 96.06 85 ALA A CA 1
ATOM 647 C C . ALA A 1 85 ? -6.361 0.210 7.200 1.00 96.06 85 ALA A C 1
ATOM 649 O O . ALA A 1 85 ? -6.157 -0.442 6.176 1.00 96.06 85 ALA A O 1
ATOM 650 N N . VAL A 1 86 ? -7.237 -0.188 8.131 1.00 97.06 86 VAL A N 1
ATOM 651 C CA . VAL A 1 86 ? -8.079 -1.387 7.989 1.00 97.06 86 VAL A CA 1
ATOM 652 C C . VAL A 1 86 ? -9.024 -1.246 6.798 1.00 97.06 86 VAL A C 1
ATOM 654 O O . VAL A 1 86 ? -9.083 -2.157 5.978 1.00 97.06 86 VAL A O 1
ATOM 657 N N . ARG A 1 87 ? -9.702 -0.100 6.630 1.00 97.12 87 ARG A N 1
ATOM 658 C CA . ARG A 1 87 ? -10.575 0.145 5.465 1.00 97.12 87 ARG A CA 1
ATOM 659 C C . ARG A 1 87 ? -9.818 0.001 4.147 1.00 97.12 87 ARG A C 1
ATOM 661 O O . ARG A 1 87 ? -10.340 -0.611 3.215 1.00 97.12 87 ARG A O 1
ATOM 668 N N . LEU A 1 88 ? -8.598 0.536 4.068 1.00 97.56 88 LEU A N 1
ATOM 669 C CA . LEU A 1 88 ? -7.741 0.367 2.896 1.00 97.56 88 LEU A CA 1
ATOM 670 C C . LEU A 1 88 ? -7.449 -1.113 2.647 1.00 97.56 88 LEU A C 1
ATOM 672 O O . LEU A 1 88 ? -7.665 -1.591 1.539 1.00 97.56 88 LEU A O 1
ATOM 676 N N . LEU A 1 89 ? -6.985 -1.844 3.661 1.00 97.81 89 LEU A N 1
ATOM 677 C CA . LEU A 1 89 ? -6.646 -3.259 3.512 1.00 97.81 89 LEU A CA 1
ATOM 678 C C . LEU A 1 89 ? -7.856 -4.113 3.121 1.00 97.81 89 LEU A C 1
ATOM 680 O O . LEU A 1 89 ? -7.717 -4.929 2.221 1.00 97.81 89 LEU A O 1
ATOM 684 N N . CYS A 1 90 ? -9.033 -3.890 3.713 1.00 97.75 90 CYS A N 1
ATOM 685 C CA . CYS A 1 90 ? -10.264 -4.577 3.308 1.00 97.75 90 CYS A CA 1
ATOM 686 C C . CYS A 1 90 ? -10.637 -4.267 1.851 1.00 97.75 90 CYS A C 1
ATOM 688 O O . CYS A 1 90 ? -11.061 -5.157 1.121 1.00 97.75 90 CYS A O 1
ATOM 690 N N . THR A 1 91 ? -10.444 -3.019 1.409 1.00 97.75 91 THR A N 1
ATOM 691 C CA . THR A 1 91 ? -10.677 -2.632 0.006 1.00 97.75 91 THR A CA 1
ATOM 692 C C . THR A 1 91 ? -9.718 -3.370 -0.929 1.00 97.75 91 THR A C 1
ATOM 694 O O . THR A 1 91 ? -10.137 -3.883 -1.960 1.00 97.75 91 THR A O 1
ATOM 697 N N . LEU A 1 92 ? -8.435 -3.458 -0.567 1.00 97.75 92 LEU A N 1
ATOM 698 C CA . LEU A 1 92 ? -7.428 -4.174 -1.352 1.00 97.75 92 LEU A CA 1
ATOM 699 C C . LEU A 1 92 ? -7.680 -5.690 -1.370 1.00 97.75 92 LEU A C 1
ATOM 701 O O . LEU A 1 92 ? -7.529 -6.312 -2.418 1.00 97.75 92 LEU A O 1
ATOM 705 N N . ASP A 1 93 ? -8.090 -6.274 -0.243 1.00 97.50 93 ASP A N 1
ATOM 706 C CA . ASP A 1 93 ? -8.439 -7.696 -0.128 1.00 97.50 93 ASP A CA 1
ATOM 707 C C . ASP A 1 93 ? -9.648 -8.048 -1.005 1.00 97.50 93 ASP A C 1
ATOM 709 O O . ASP A 1 93 ? -9.594 -9.005 -1.774 1.00 97.50 93 ASP A O 1
ATOM 713 N N . GLY A 1 94 ? -10.690 -7.206 -0.998 1.00 96.94 94 GLY A N 1
ATOM 714 C CA . GLY A 1 94 ? -11.861 -7.362 -1.868 1.00 96.94 94 GLY A CA 1
ATOM 715 C C . GLY A 1 94 ? -11.547 -7.281 -3.368 1.00 96.94 94 GLY A C 1
ATOM 716 O O . GLY A 1 94 ? -12.296 -7.819 -4.179 1.00 96.94 94 GLY A O 1
ATOM 717 N N . LEU A 1 95 ? -10.426 -6.654 -3.742 1.00 97.00 95 LEU A N 1
ATOM 718 C CA . LEU A 1 95 ? -9.916 -6.598 -5.117 1.00 97.00 95 LEU A CA 1
ATOM 719 C C . LEU A 1 95 ? -8.907 -7.718 -5.435 1.00 97.00 95 LEU A C 1
ATOM 721 O O . LEU A 1 95 ? -8.348 -7.747 -6.530 1.00 97.00 95 LEU A O 1
ATOM 725 N N . GLY A 1 96 ? -8.649 -8.631 -4.495 1.00 97.19 96 GLY A N 1
ATOM 726 C CA . GLY A 1 96 ? -7.727 -9.753 -4.677 1.00 97.19 96 GLY A CA 1
ATOM 727 C C . GLY A 1 96 ? -6.246 -9.391 -4.530 1.00 97.19 96 GLY A C 1
ATOM 728 O O . GLY A 1 96 ? -5.386 -10.101 -5.054 1.00 97.19 96 GLY A O 1
ATOM 729 N N . ALA A 1 97 ? -5.913 -8.297 -3.837 1.00 97.44 97 ALA A N 1
ATOM 730 C CA . ALA A 1 97 ? -4.519 -7.954 -3.571 1.00 97.44 97 ALA A CA 1
ATOM 731 C C . ALA A 1 97 ? -3.833 -9.020 -2.688 1.00 97.44 97 ALA A C 1
ATOM 733 O O . ALA A 1 97 ? -4.449 -9.572 -1.774 1.00 97.44 97 ALA A O 1
ATOM 734 N N . PRO A 1 98 ? -2.528 -9.285 -2.882 1.00 97.81 98 PRO A N 1
ATOM 735 C CA . PRO A 1 98 ? -1.803 -10.291 -2.107 1.00 97.81 98 PRO A CA 1
ATOM 736 C C . PRO A 1 98 ? -1.432 -9.774 -0.708 1.00 97.81 98 PRO A C 1
ATOM 738 O O . PRO A 1 98 ? -0.293 -9.374 -0.454 1.00 97.81 98 PRO A O 1
ATOM 741 N N . LEU A 1 99 ? -2.399 -9.757 0.210 1.00 98.19 99 LEU A N 1
ATOM 742 C CA . LEU A 1 99 ? -2.174 -9.413 1.615 1.00 98.19 99 LEU A CA 1
ATOM 743 C C . LEU A 1 99 ? -1.384 -10.517 2.329 1.00 98.19 99 LEU A C 1
ATOM 745 O O . LEU A 1 99 ? -1.749 -11.695 2.262 1.00 98.19 99 LEU A O 1
ATOM 749 N N . ASP A 1 100 ? -0.335 -10.119 3.049 1.00 97.44 100 ASP A N 1
ATOM 750 C CA . ASP A 1 100 ? 0.417 -11.016 3.925 1.00 97.44 100 ASP A CA 1
ATOM 751 C C . ASP A 1 100 ? -0.269 -11.240 5.280 1.00 97.44 100 ASP A C 1
ATOM 753 O O . ASP A 1 100 ? -1.273 -10.607 5.618 1.00 97.44 100 ASP A O 1
ATOM 757 N N . ASP A 1 101 ? 0.306 -12.128 6.091 1.00 97.12 101 ASP A N 1
ATOM 758 C CA . ASP A 1 101 ? -0.252 -12.498 7.393 1.00 97.12 101 ASP A CA 1
ATOM 759 C C . ASP A 1 101 ? -0.423 -11.306 8.338 1.0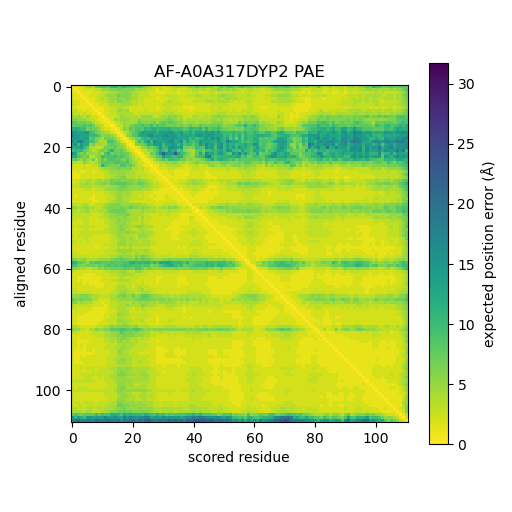0 97.12 101 ASP A C 1
ATOM 761 O O . ASP A 1 101 ? -1.355 -11.279 9.140 1.00 97.12 101 ASP A O 1
ATOM 765 N N .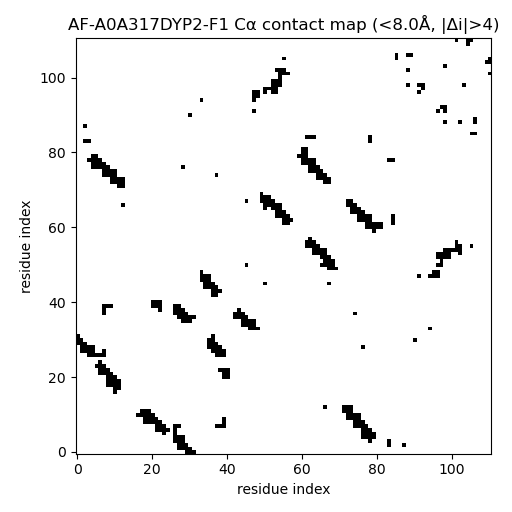 LYS A 1 102 ? 0.454 -10.296 8.260 1.00 96.06 102 LYS A N 1
ATOM 766 C CA . LYS A 1 102 ? 0.355 -9.105 9.115 1.00 96.06 102 LYS A CA 1
ATOM 767 C C . LYS A 1 102 ? -0.849 -8.265 8.716 1.00 96.06 102 LYS A C 1
ATOM 769 O O . LYS A 1 102 ? -1.615 -7.850 9.583 1.00 96.06 102 LYS A O 1
ATOM 774 N N . ALA A 1 103 ? -1.029 -8.037 7.415 1.00 96.75 103 ALA A N 1
ATOM 775 C CA . ALA A 1 103 ? -2.182 -7.315 6.892 1.00 96.75 103 ALA A CA 1
ATOM 776 C C . ALA A 1 103 ? -3.492 -8.060 7.198 1.00 96.75 103 ALA A C 1
ATOM 778 O O . ALA A 1 103 ? -4.443 -7.445 7.680 1.00 96.75 103 ALA A O 1
ATOM 779 N N . ARG A 1 104 ? -3.510 -9.388 7.016 1.00 97.12 104 ARG A N 1
ATOM 780 C CA . ARG A 1 104 ? -4.664 -10.247 7.333 1.00 97.12 104 ARG A CA 1
ATOM 781 C C . ARG A 1 104 ? -5.024 -10.227 8.821 1.00 97.12 104 ARG A C 1
ATOM 783 O O . ARG A 1 104 ? -6.194 -10.097 9.168 1.00 97.12 104 ARG A O 1
ATOM 790 N N . ARG A 1 105 ? -4.035 -10.281 9.718 1.00 96.19 105 ARG A N 1
ATOM 791 C CA . ARG A 1 105 ? -4.274 -10.156 11.169 1.00 96.19 105 ARG A CA 1
ATOM 792 C C . ARG A 1 105 ? -4.847 -8.794 11.543 1.00 96.19 105 ARG A C 1
ATOM 794 O O . ARG A 1 105 ? -5.703 -8.726 12.421 1.00 96.19 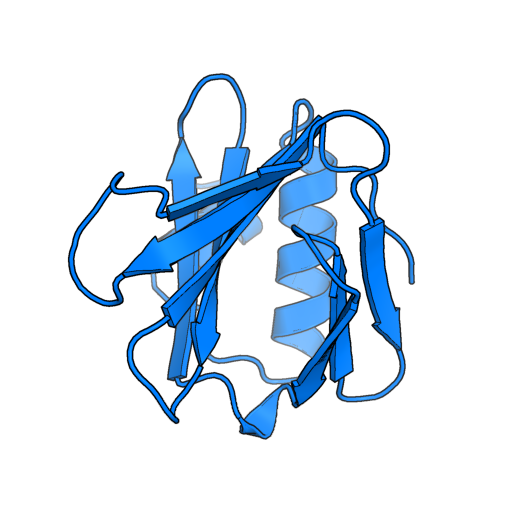105 ARG A O 1
ATOM 801 N N . LEU A 1 106 ? -4.408 -7.720 10.882 1.00 95.06 106 LEU A N 1
ATOM 802 C CA . LEU A 1 106 ? -4.921 -6.380 11.160 1.00 95.06 106 LEU A CA 1
ATOM 803 C C . LEU A 1 106 ? -6.405 -6.252 10.802 1.00 95.06 106 LEU A C 1
ATOM 805 O O . LEU A 1 106 ? -7.168 -5.744 11.620 1.00 95.06 106 LEU A O 1
ATOM 809 N N . ILE A 1 107 ? -6.825 -6.748 9.633 1.00 96.19 107 ILE A N 1
ATOM 810 C CA . ILE A 1 107 ? -8.245 -6.723 9.237 1.00 96.19 107 ILE A CA 1
ATOM 811 C C . ILE A 1 107 ? -9.109 -7.672 10.081 1.00 96.19 107 ILE A C 1
ATOM 813 O O . ILE A 1 107 ? -10.271 -7.371 10.328 1.00 96.19 107 ILE A O 1
ATOM 817 N N . ALA A 1 108 ? -8.536 -8.766 10.596 1.00 93.44 108 ALA A N 1
ATOM 818 C CA . ALA A 1 108 ? -9.203 -9.671 11.535 1.00 93.44 108 ALA A CA 1
ATOM 819 C C . ALA A 1 108 ? -9.304 -9.110 12.970 1.00 93.44 108 ALA A C 1
ATOM 821 O O . ALA A 1 108 ? -9.847 -9.770 13.853 1.00 93.44 108 ALA A O 1
ATOM 822 N N . GLY A 1 109 ? -8.752 -7.919 13.237 1.00 87.44 109 GLY A N 1
ATOM 823 C CA . GLY A 1 109 ? -8.739 -7.303 14.568 1.00 87.44 109 GLY A CA 1
ATOM 824 C C . GLY A 1 109 ? -7.694 -7.878 15.531 1.00 87.44 109 GLY A C 1
ATOM 825 O O . GLY A 1 109 ? -7.678 -7.504 16.699 1.00 87.44 109 GLY A O 1
ATOM 826 N N . GLN A 1 110 ? -6.792 -8.738 15.052 1.00 73.81 110 GLN A N 1
ATOM 827 C CA . GLN A 1 110 ? -5.833 -9.510 15.856 1.00 73.81 110 GLN A CA 1
ATOM 828 C C . GLN A 1 110 ? -4.427 -8.882 15.948 1.00 73.81 110 GLN A C 1
ATOM 830 O O . GLN A 1 110 ? -3.529 -9.499 16.521 1.00 73.81 110 GLN A O 1
ATOM 835 N N . ALA A 1 111 ? -4.205 -7.703 15.351 1.00 60.84 111 ALA A N 1
ATOM 836 C CA . ALA A 1 111 ? -2.896 -7.028 15.294 1.00 60.84 111 ALA A CA 1
ATOM 837 C C . ALA A 1 111 ? -2.783 -5.768 16.163 1.00 60.84 111 ALA A C 1
ATOM 839 O O . ALA A 1 111 ? -3.831 -5.138 16.439 1.00 60.84 111 ALA A O 1
#